Protein AF-A0A4S5CDU7-F1 (afdb_monomer_lite)

pLDDT: mean 71.33, std 17.52, range [39.66, 90.88]

Organism: Aeromonas veronii (NCBI:txid654)

Radius of gyration: 19.77 Å; chains: 1; bounding box: 52×55×25 Å

Secondary structure (DSSP, 8-state):
--HHHHHHHHHHHHHHTTS-HHHHHHHHHHHHHHHS-HHHHHHHHHHTT---GGGTTS------------------PPP-

Structure (mmCIF, N/CA/C/O backbone):
data_AF-A0A4S5CDU7-F1
#
_entry.id   AF-A0A4S5CDU7-F1
#
loop_
_atom_site.group_PDB
_atom_site.id
_atom_site.type_symbol
_atom_site.label_atom_id
_atom_site.label_alt_id
_atom_site.label_comp_id
_atom_site.label_asym_id
_atom_site.label_entity_id
_atom_site.label_seq_id
_atom_site.pdbx_PDB_ins_code
_atom_site.Cartn_x
_atom_site.Cartn_y
_atom_site.Cartn_z
_atom_site.occupancy
_atom_site.B_iso_or_equiv
_atom_site.auth_seq_id
_atom_site.auth_comp_id
_atom_site.auth_a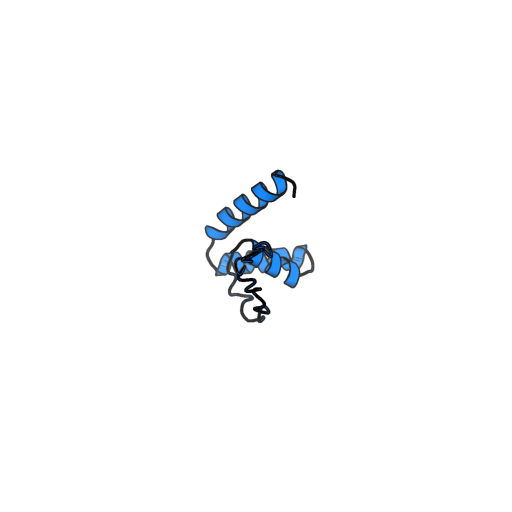sym_id
_atom_site.auth_atom_id
_atom_site.pdbx_PDB_model_num
ATOM 1 N N . MET A 1 1 ? -18.691 -1.511 5.804 1.00 57.78 1 MET A N 1
ATOM 2 C CA . MET A 1 1 ? -17.696 -0.565 5.240 1.00 57.78 1 MET A CA 1
ATOM 3 C C . MET A 1 1 ? -18.425 0.391 4.312 1.00 57.78 1 MET A C 1
ATOM 5 O O . MET A 1 1 ? -19.296 -0.069 3.591 1.00 57.78 1 MET A O 1
ATOM 9 N N . SER A 1 2 ? -18.105 1.687 4.339 1.00 70.88 2 SER A N 1
ATOM 10 C CA . SER A 1 2 ? -18.705 2.665 3.416 1.00 70.88 2 SER A CA 1
ATOM 11 C C . SER A 1 2 ? -18.231 2.421 1.975 1.00 70.88 2 SER A C 1
ATOM 13 O O . SER A 1 2 ? -17.057 2.109 1.761 1.00 70.88 2 SER A O 1
ATOM 15 N N . THR A 1 3 ? -19.114 2.581 0.988 1.00 77.44 3 THR A N 1
ATOM 16 C CA . THR A 1 3 ? -18.824 2.466 -0.456 1.00 77.44 3 THR A CA 1
ATOM 17 C C . THR A 1 3 ? -17.683 3.384 -0.895 1.00 77.44 3 THR A C 1
ATOM 19 O O . THR A 1 3 ? -16.844 2.979 -1.699 1.00 77.44 3 THR A O 1
ATOM 22 N N . ALA A 1 4 ? -17.569 4.573 -0.296 1.00 79.50 4 ALA A N 1
ATOM 23 C CA . ALA A 1 4 ? -16.462 5.497 -0.546 1.00 79.50 4 ALA A CA 1
ATOM 24 C C . ALA A 1 4 ? -15.094 4.898 -0.165 1.00 79.50 4 ALA A C 1
ATOM 26 O O . ALA A 1 4 ? -14.115 5.057 -0.888 1.00 79.50 4 ALA A O 1
ATOM 27 N N . ALA A 1 5 ? -15.027 4.141 0.936 1.00 79.56 5 ALA A N 1
ATOM 28 C CA . ALA A 1 5 ? -13.787 3.507 1.382 1.00 79.56 5 ALA A CA 1
ATOM 29 C C . ALA A 1 5 ? -13.363 2.350 0.465 1.00 79.56 5 ALA A C 1
ATOM 31 O O . ALA A 1 5 ? -12.170 2.098 0.306 1.00 79.56 5 ALA A O 1
ATOM 32 N N . VAL A 1 6 ? -14.325 1.647 -0.138 1.00 78.25 6 VAL A N 1
ATOM 33 C CA . VAL A 1 6 ? -14.048 0.591 -1.122 1.00 78.25 6 VAL A CA 1
ATOM 34 C C . VAL A 1 6 ? -13.506 1.206 -2.412 1.00 78.25 6 VAL A C 1
ATOM 36 O O . VAL A 1 6 ? -12.458 0.778 -2.889 1.00 78.25 6 VAL A O 1
ATOM 39 N N . LEU A 1 7 ? -14.153 2.257 -2.924 1.00 80.56 7 LEU A N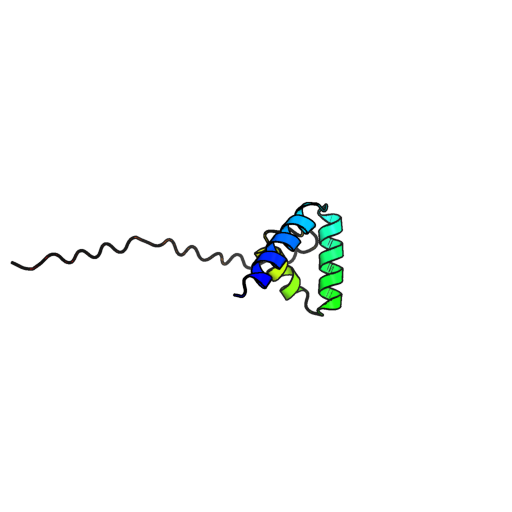 1
ATOM 40 C CA . LEU A 1 7 ? -13.712 2.957 -4.134 1.00 80.56 7 LEU A CA 1
ATOM 41 C C . LEU A 1 7 ? -12.300 3.536 -3.984 1.00 80.56 7 LEU A C 1
ATOM 43 O O . LEU A 1 7 ? -11.458 3.302 -4.849 1.00 80.56 7 LEU A O 1
ATOM 47 N N . SER A 1 8 ? -11.997 4.199 -2.863 1.00 81.88 8 SER A N 1
ATOM 48 C CA . SER A 1 8 ? -10.650 4.730 -2.616 1.00 81.88 8 SER A CA 1
ATOM 49 C C . SER A 1 8 ? -9.577 3.640 -2.591 1.00 81.88 8 SER A C 1
ATOM 51 O O . SER A 1 8 ? -8.488 3.845 -3.120 1.00 81.88 8 SER A O 1
ATOM 53 N N . LYS A 1 9 ? -9.872 2.458 -2.030 1.00 82.12 9 LYS A N 1
ATOM 54 C CA . LYS A 1 9 ? -8.935 1.320 -2.037 1.00 82.12 9 LYS A CA 1
ATOM 55 C C . LYS A 1 9 ? -8.678 0.801 -3.449 1.00 82.12 9 LYS A C 1
ATOM 57 O O . LYS A 1 9 ? -7.527 0.563 -3.797 1.00 82.12 9 LYS A O 1
ATOM 62 N N . VAL A 1 10 ? -9.725 0.669 -4.265 1.00 81.12 10 VAL A N 1
ATOM 63 C CA . VAL A 1 10 ? -9.610 0.207 -5.658 1.00 81.12 10 VAL A CA 1
ATOM 64 C C . VAL A 1 10 ? -8.796 1.190 -6.502 1.00 81.12 10 VAL A C 1
ATOM 66 O O . VAL A 1 10 ? -7.923 0.769 -7.261 1.00 81.12 10 VAL A O 1
ATOM 69 N N . VAL A 1 11 ? -9.035 2.495 -6.346 1.00 84.75 11 VAL A N 1
ATOM 70 C CA . VAL A 1 11 ? -8.260 3.535 -7.041 1.00 84.75 11 VAL A CA 1
ATOM 71 C C . VAL A 1 11 ? -6.798 3.505 -6.598 1.00 84.75 11 VAL A C 1
ATOM 73 O O . VAL A 1 11 ? -5.918 3.456 -7.452 1.00 84.75 11 VAL A O 1
ATOM 76 N N . CYS A 1 12 ? -6.525 3.453 -5.289 1.00 85.50 12 CYS A N 1
ATOM 77 C CA . CYS A 1 12 ? -5.156 3.338 -4.782 1.00 85.50 12 CYS A CA 1
ATOM 78 C C . CYS A 1 12 ? -4.441 2.092 -5.313 1.00 85.50 12 CYS A C 1
ATOM 80 O O . CYS A 1 12 ? -3.301 2.202 -5.752 1.00 85.50 12 CYS A O 1
ATOM 82 N N . ALA A 1 13 ? -5.095 0.927 -5.321 1.00 82.94 13 ALA A N 1
ATOM 83 C CA . ALA A 1 13 ? -4.502 -0.302 -5.846 1.00 82.94 13 ALA A CA 1
ATOM 84 C C . ALA A 1 13 ? -4.153 -0.176 -7.338 1.00 82.94 13 ALA A C 1
ATOM 86 O O . ALA A 1 13 ? -3.048 -0.529 -7.738 1.00 82.94 13 ALA A O 1
ATOM 87 N N . ARG A 1 14 ? -5.049 0.398 -8.156 1.00 83.94 14 ARG A N 1
ATOM 88 C CA . ARG A 1 14 ? -4.783 0.645 -9.585 1.00 83.94 14 ARG A CA 1
ATOM 89 C C . ARG A 1 14 ? -3.627 1.610 -9.817 1.00 83.94 14 ARG A C 1
ATOM 91 O O . ARG A 1 14 ? -2.809 1.372 -10.696 1.00 83.94 14 ARG A O 1
ATOM 98 N N . VAL A 1 15 ? -3.573 2.692 -9.044 1.00 87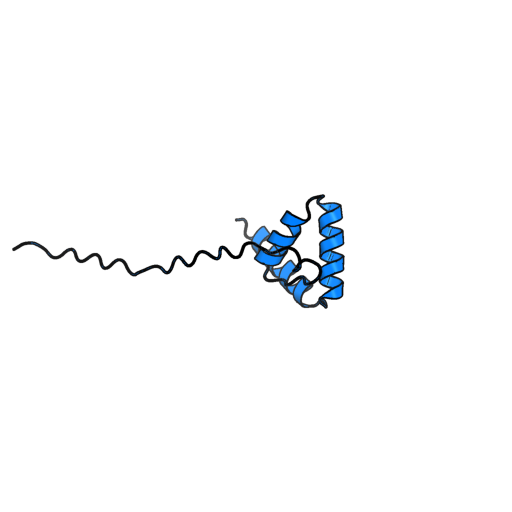.00 15 VAL A N 1
ATOM 99 C CA . VAL A 1 15 ? -2.491 3.675 -9.141 1.00 87.00 15 VAL A CA 1
ATOM 100 C C . VAL A 1 15 ? -1.164 3.018 -8.770 1.00 87.00 15 VAL A C 1
ATOM 102 O O . VAL A 1 15 ? -0.208 3.114 -9.531 1.00 87.00 15 VAL A O 1
ATOM 105 N N . LEU A 1 16 ? -1.117 2.278 -7.660 1.00 84.44 16 LEU A N 1
ATOM 106 C CA . LEU A 1 16 ? 0.090 1.581 -7.212 1.00 84.44 16 LEU A CA 1
ATOM 107 C C . LEU A 1 16 ? 0.548 0.494 -8.191 1.00 84.44 16 LEU A C 1
ATOM 109 O O . LEU A 1 16 ? 1.746 0.358 -8.404 1.00 84.44 16 LEU A O 1
ATOM 113 N N . ALA A 1 17 ? -0.380 -0.205 -8.850 1.00 81.62 17 ALA A N 1
ATOM 114 C CA . ALA A 1 17 ? -0.063 -1.205 -9.871 1.00 81.62 17 ALA A CA 1
ATOM 115 C C . ALA A 1 17 ? 0.611 -0.627 -11.131 1.00 81.62 17 ALA A C 1
ATOM 117 O O . ALA A 1 17 ? 1.178 -1.382 -11.915 1.00 81.62 17 ALA A O 1
ATOM 118 N N . SER A 1 18 ? 0.546 0.692 -11.346 1.00 83.75 18 SER A N 1
ATOM 119 C CA . SER A 1 18 ? 1.218 1.356 -12.473 1.00 83.75 18 SER A CA 1
ATOM 120 C C . SER A 1 18 ? 2.676 1.735 -12.189 1.00 83.75 18 SER A C 1
ATOM 122 O O . SER A 1 18 ? 3.398 2.116 -13.109 1.00 83.75 18 SER A O 1
ATOM 124 N N . PHE A 1 19 ? 3.115 1.633 -10.931 1.00 85.44 19 PHE A N 1
ATOM 125 C CA . PHE A 1 19 ? 4.477 1.957 -10.517 1.00 85.44 19 PHE A CA 1
ATOM 126 C C . PHE A 1 19 ? 5.381 0.728 -10.513 1.00 85.44 19 PHE A C 1
ATOM 128 O O . PHE A 1 19 ? 4.943 -0.398 -10.282 1.00 85.44 19 PHE A O 1
ATOM 135 N N . CYS A 1 20 ? 6.676 0.962 -10.717 1.00 85.75 20 CYS A N 1
ATOM 136 C CA . CYS A 1 20 ? 7.680 -0.073 -10.521 1.00 85.75 20 CYS A CA 1
ATOM 137 C C . CYS A 1 20 ? 7.921 -0.339 -9.025 1.00 85.75 20 CYS A C 1
ATOM 139 O O . CYS A 1 20 ? 7.661 0.503 -8.162 1.00 85.75 20 CYS A O 1
ATOM 141 N N . GLU A 1 21 ? 8.483 -1.503 -8.711 1.00 81.25 21 GLU A N 1
ATOM 142 C CA . GLU A 1 21 ? 8.743 -1.946 -7.335 1.00 81.25 21 GLU A CA 1
ATOM 143 C C . GLU A 1 21 ? 9.593 -0.964 -6.509 1.00 81.25 21 GLU A C 1
ATOM 145 O O . GLU A 1 21 ? 9.365 -0.778 -5.307 1.00 81.25 21 GLU A O 1
ATOM 150 N N . ALA A 1 22 ? 10.555 -0.293 -7.150 1.00 84.19 22 ALA A N 1
ATOM 151 C CA . ALA A 1 22 ? 11.404 0.706 -6.503 1.00 84.19 22 ALA A CA 1
ATOM 152 C C . ALA A 1 22 ? 10.609 1.952 -6.076 1.00 84.19 22 ALA A C 1
ATOM 154 O O . ALA A 1 22 ? 10.867 2.524 -5.014 1.00 84.19 22 ALA A O 1
ATOM 155 N N . ASP A 1 23 ? 9.622 2.360 -6.871 1.00 87.56 23 ASP A N 1
ATOM 156 C CA . ASP A 1 23 ? 8.774 3.509 -6.562 1.00 87.56 23 ASP A CA 1
ATOM 157 C C . ASP A 1 23 ? 7.731 3.161 -5.503 1.00 87.56 23 ASP A C 1
ATOM 159 O O . ASP A 1 23 ? 7.543 3.934 -4.562 1.00 87.56 23 ASP A O 1
ATOM 163 N N . ILE A 1 24 ? 7.135 1.965 -5.576 1.00 86.81 24 ILE A N 1
ATOM 164 C CA . ILE A 1 24 ? 6.238 1.444 -4.532 1.00 86.81 24 ILE A CA 1
ATOM 165 C C . ILE A 1 24 ? 6.954 1.439 -3.176 1.00 86.81 24 ILE A C 1
ATOM 167 O O . ILE A 1 24 ? 6.394 1.885 -2.175 1.00 86.81 24 ILE A O 1
ATOM 171 N N . SER A 1 25 ? 8.222 1.029 -3.155 1.00 85.75 25 SER A N 1
ATOM 172 C CA . SER A 1 25 ? 9.052 1.016 -1.948 1.00 85.75 25 SER A CA 1
ATOM 173 C C . SER A 1 25 ? 9.257 2.412 -1.351 1.00 85.75 25 SER A C 1
ATOM 175 O O . SER A 1 25 ? 9.063 2.607 -0.150 1.00 85.75 25 SER A O 1
ATOM 177 N N . LYS A 1 26 ? 9.563 3.419 -2.182 1.00 88.81 26 LYS A N 1
ATOM 178 C CA . LYS A 1 26 ? 9.688 4.821 -1.737 1.00 88.81 26 LYS A CA 1
ATOM 179 C C . LYS A 1 26 ? 8.358 5.389 -1.241 1.00 88.81 26 LYS A C 1
ATOM 181 O O . LYS A 1 26 ? 8.328 6.127 -0.255 1.00 88.81 26 LYS A O 1
ATOM 186 N N . ILE A 1 27 ? 7.255 5.056 -1.915 1.00 88.88 27 ILE A N 1
ATOM 187 C CA . ILE A 1 27 ? 5.904 5.471 -1.518 1.00 88.88 27 ILE A CA 1
ATOM 188 C C . ILE A 1 27 ? 5.557 4.867 -0.153 1.00 88.88 27 ILE A C 1
ATOM 190 O O . ILE A 1 27 ? 5.105 5.592 0.733 1.00 88.88 27 ILE A O 1
ATOM 194 N N . ALA A 1 28 ? 5.823 3.574 0.043 1.00 88.00 28 ALA A N 1
ATOM 195 C CA . ALA A 1 28 ? 5.607 2.876 1.303 1.00 88.00 28 ALA A CA 1
ATOM 196 C C . ALA A 1 28 ? 6.462 3.459 2.440 1.00 88.00 28 ALA A C 1
ATOM 198 O O . ALA A 1 28 ? 5.937 3.715 3.521 1.00 88.00 28 ALA A O 1
ATOM 199 N N . GLU A 1 29 ? 7.744 3.755 2.200 1.00 88.81 29 GLU A N 1
ATOM 200 C CA . GLU A 1 29 ? 8.606 4.435 3.177 1.00 88.81 29 GLU A CA 1
ATOM 201 C C . GLU A 1 29 ? 8.074 5.814 3.569 1.00 88.81 29 GLU A C 1
ATOM 203 O O . GLU A 1 29 ? 8.052 6.172 4.750 1.00 88.81 29 GLU A 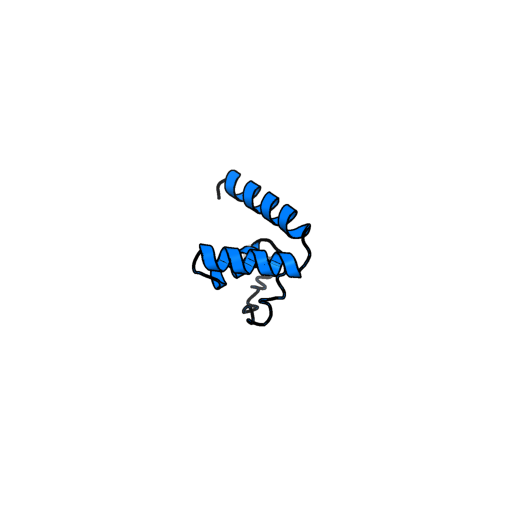O 1
ATOM 208 N N . ARG A 1 30 ? 7.633 6.606 2.588 1.00 90.88 30 ARG A N 1
ATOM 209 C CA . ARG A 1 30 ? 7.085 7.939 2.843 1.00 90.88 30 ARG A CA 1
ATOM 210 C C . ARG A 1 30 ? 5.773 7.859 3.618 1.00 90.88 30 ARG A C 1
ATOM 212 O O . ARG A 1 30 ? 5.599 8.603 4.580 1.00 90.88 30 ARG A O 1
ATOM 219 N N . ALA A 1 31 ? 4.889 6.936 3.247 1.00 88.50 31 ALA A N 1
ATOM 220 C CA . ALA A 1 31 ? 3.649 6.680 3.968 1.00 88.50 31 ALA A CA 1
ATOM 221 C C . ALA A 1 31 ? 3.923 6.220 5.409 1.00 88.50 31 ALA A C 1
ATOM 223 O O . ALA A 1 31 ? 3.306 6.736 6.335 1.00 88.50 31 ALA A O 1
ATOM 224 N N . ALA A 1 32 ? 4.897 5.329 5.619 1.00 88.81 32 ALA A N 1
ATOM 225 C CA . ALA A 1 32 ? 5.302 4.878 6.948 1.00 88.81 32 ALA A CA 1
ATOM 226 C C . ALA A 1 32 ? 5.813 6.037 7.816 1.00 88.81 32 ALA A C 1
ATOM 228 O O . ALA A 1 32 ? 5.414 6.149 8.971 1.00 88.81 32 ALA A O 1
ATOM 229 N N . LYS A 1 33 ? 6.627 6.944 7.257 1.00 90.69 33 LYS A N 1
ATOM 230 C CA . LYS A 1 33 ? 7.087 8.154 7.965 1.00 90.69 33 LYS A CA 1
ATOM 231 C C . LYS A 1 33 ? 5.939 9.100 8.323 1.00 90.69 33 LYS A C 1
ATOM 233 O O . LYS A 1 33 ? 5.964 9.691 9.393 1.00 90.69 33 LYS A O 1
ATOM 238 N N . MET A 1 34 ? 4.946 9.246 7.444 1.00 90.06 34 MET A N 1
ATOM 239 C CA . MET A 1 34 ? 3.787 10.116 7.686 1.00 90.06 34 MET A CA 1
ATOM 240 C C . MET A 1 34 ? 2.829 9.549 8.734 1.00 90.06 34 MET A C 1
ATOM 242 O O . MET A 1 34 ? 2.296 10.298 9.545 1.00 90.06 34 MET A O 1
ATOM 246 N N . VAL A 1 35 ? 2.591 8.238 8.702 1.00 89.00 35 VAL A N 1
ATOM 247 C CA . VAL A 1 35 ? 1.701 7.555 9.651 1.00 89.00 35 VAL A CA 1
ATOM 248 C C . VAL A 1 35 ? 2.409 7.309 10.989 1.00 89.00 35 VAL A C 1
ATOM 250 O O . VAL A 1 35 ? 1.748 7.215 12.018 1.00 89.00 35 VAL A O 1
ATOM 253 N N . GLY A 1 36 ? 3.741 7.206 10.983 1.00 90.19 36 GLY A N 1
ATOM 254 C CA . GLY A 1 36 ? 4.542 6.806 12.142 1.00 90.19 36 GLY A CA 1
ATOM 255 C C . GLY A 1 36 ? 4.481 5.303 12.437 1.00 90.19 36 GLY A C 1
ATOM 256 O O . GLY A 1 36 ? 5.025 4.859 13.440 1.00 90.19 36 GLY A O 1
ATOM 257 N N . ASP A 1 37 ? 3.831 4.521 11.571 1.00 86.31 37 ASP A N 1
ATOM 258 C CA . ASP A 1 37 ? 3.596 3.090 11.754 1.00 86.31 37 ASP A CA 1
ATOM 259 C C . ASP A 1 37 ? 3.828 2.354 10.431 1.00 86.31 37 ASP A C 1
ATOM 261 O O . ASP A 1 37 ? 3.014 2.377 9.501 1.00 86.31 37 ASP A O 1
ATOM 265 N N . LYS A 1 38 ? 4.999 1.729 10.346 1.00 84.50 38 LYS A N 1
ATOM 266 C CA . LYS A 1 38 ? 5.459 1.005 9.165 1.00 84.50 38 LYS A CA 1
ATOM 267 C C . LYS A 1 38 ? 4.668 -0.285 8.947 1.00 84.50 38 LYS A C 1
ATOM 269 O O . LYS A 1 38 ? 4.263 -0.558 7.818 1.00 84.50 38 LYS A O 1
ATOM 274 N N . ASP A 1 39 ? 4.412 -1.052 10.002 1.00 84.81 39 ASP A N 1
ATOM 275 C CA . ASP A 1 39 ? 3.708 -2.333 9.920 1.00 84.81 39 ASP A CA 1
ATOM 276 C C . ASP A 1 39 ? 2.268 -2.153 9.443 1.00 84.81 39 ASP A C 1
ATOM 278 O O . ASP A 1 39 ? 1.789 -2.896 8.582 1.00 84.81 39 ASP A O 1
ATOM 282 N N . ARG A 1 40 ? 1.587 -1.101 9.906 1.00 85.50 40 ARG A N 1
ATOM 283 C CA . ARG A 1 40 ? 0.230 -0.780 9.451 1.00 85.50 40 ARG A CA 1
ATOM 284 C C . ARG A 1 40 ? 0.168 -0.422 7.967 1.00 85.50 40 ARG A C 1
ATOM 286 O O . ARG A 1 40 ? -0.789 -0.805 7.283 1.00 85.50 40 ARG A O 1
ATOM 293 N N . VAL A 1 41 ? 1.167 0.295 7.452 1.00 87.44 41 VAL A N 1
ATOM 294 C CA . VAL A 1 41 ? 1.263 0.610 6.017 1.00 87.44 41 VAL A CA 1
ATOM 295 C C . VAL A 1 41 ? 1.480 -0.668 5.206 1.00 87.44 41 VAL A C 1
ATOM 297 O O . VAL A 1 41 ? 0.772 -0.881 4.223 1.00 87.44 41 VAL A O 1
ATOM 300 N N . LEU A 1 42 ? 2.355 -1.568 5.658 1.00 83.94 42 LEU A N 1
ATOM 301 C CA . LEU A 1 42 ? 2.608 -2.849 4.989 1.00 83.94 42 LEU A CA 1
ATOM 302 C C . LEU A 1 42 ? 1.390 -3.768 4.982 1.00 83.94 42 LEU A C 1
ATOM 304 O O . LEU A 1 42 ? 1.023 -4.290 3.932 1.00 83.94 42 LEU A O 1
ATOM 308 N N . GLN A 1 43 ? 0.701 -3.906 6.114 1.00 84.75 43 GLN A N 1
ATOM 309 C CA . GLN A 1 43 ? -0.552 -4.660 6.168 1.00 84.75 43 GLN A CA 1
ATOM 310 C C . GLN A 1 43 ? -1.611 -4.075 5.229 1.00 84.75 43 GLN A C 1
ATOM 312 O O . GLN A 1 43 ? -2.411 -4.814 4.657 1.00 84.75 43 GLN A O 1
ATOM 317 N N . THR A 1 44 ? -1.639 -2.750 5.069 1.00 86.31 44 THR A N 1
ATOM 318 C CA . THR A 1 44 ? -2.582 -2.087 4.162 1.00 86.31 44 THR A CA 1
ATOM 319 C C . THR A 1 44 ? -2.231 -2.364 2.703 1.00 86.31 44 THR A C 1
ATOM 321 O O . THR A 1 44 ? -3.126 -2.699 1.935 1.00 86.31 44 THR A O 1
ATOM 324 N N . LEU A 1 45 ? -0.953 -2.294 2.328 1.00 84.88 45 LEU A N 1
ATOM 325 C CA . LEU A 1 45 ? -0.491 -2.644 0.981 1.00 84.88 45 LEU A CA 1
ATOM 326 C C . LEU A 1 45 ? -0.747 -4.122 0.656 1.00 84.88 45 LEU A C 1
ATOM 328 O O . LEU A 1 45 ? -1.285 -4.420 -0.408 1.00 84.88 45 LEU A O 1
ATOM 332 N N . GLY A 1 46 ? -0.493 -5.027 1.605 1.00 83.25 46 GLY A N 1
ATOM 333 C CA . GLY A 1 46 ? -0.816 -6.449 1.467 1.00 83.25 46 GLY A CA 1
ATOM 334 C C . GLY A 1 46 ? -2.316 -6.697 1.273 1.00 83.25 46 GLY A C 1
ATOM 335 O O . GLY A 1 46 ? -2.711 -7.430 0.372 1.00 83.25 46 GLY A O 1
ATOM 336 N N . LYS A 1 47 ? -3.179 -6.004 2.032 1.00 83.69 47 LYS A N 1
ATOM 337 C CA . LYS A 1 47 ? -4.645 -6.040 1.840 1.00 83.69 47 LYS A CA 1
ATOM 338 C C . LYS A 1 47 ? -5.099 -5.484 0.486 1.00 83.69 47 LYS A C 1
ATOM 340 O O . LYS A 1 47 ? -6.202 -5.801 0.050 1.00 83.69 47 LYS A O 1
ATOM 345 N N . LEU A 1 48 ? -4.291 -4.635 -0.150 1.00 81.94 48 LEU A N 1
ATOM 346 C CA . LEU A 1 48 ? -4.533 -4.102 -1.492 1.00 81.94 48 LEU A CA 1
ATOM 347 C C . LEU A 1 48 ? -3.937 -4.986 -2.601 1.00 81.94 48 LEU A C 1
ATOM 349 O O . LEU A 1 48 ? -4.141 -4.677 -3.772 1.00 81.94 48 LEU A O 1
ATOM 353 N N . GLY A 1 49 ? -3.221 -6.063 -2.255 1.00 80.31 49 GLY A N 1
ATOM 354 C CA . GLY A 1 49 ? -2.550 -6.939 -3.217 1.00 80.31 49 GLY A CA 1
ATOM 355 C C . GLY A 1 49 ? -1.317 -6.311 -3.873 1.00 80.31 49 GLY A C 1
ATOM 356 O O . GLY A 1 49 ? -0.918 -6.742 -4.950 1.00 80.31 49 GLY A O 1
ATOM 357 N N . VAL A 1 50 ? -0.727 -5.281 -3.259 1.00 79.75 50 VAL A N 1
ATOM 358 C CA . VAL A 1 50 ? 0.458 -4.590 -3.783 1.00 79.75 50 VAL A CA 1
ATOM 359 C C . VAL A 1 50 ? 1.708 -5.187 -3.140 1.00 79.75 50 VAL A C 1
ATOM 361 O O . VAL A 1 50 ? 1.916 -5.040 -1.933 1.00 79.75 50 VAL A O 1
ATOM 364 N N . ALA A 1 51 ? 2.543 -5.848 -3.943 1.00 70.88 51 ALA A N 1
ATOM 365 C CA . ALA A 1 51 ? 3.834 -6.362 -3.497 1.00 70.88 51 ALA A CA 1
ATOM 366 C C . ALA A 1 51 ? 4.829 -5.208 -3.293 1.00 70.88 51 ALA A C 1
ATOM 368 O O . ALA A 1 51 ? 4.928 -4.302 -4.122 1.00 70.88 51 ALA A O 1
ATOM 369 N N . CYS A 1 52 ? 5.557 -5.224 -2.175 1.00 68.81 52 CYS A N 1
ATOM 370 C CA . CYS A 1 52 ? 6.543 -4.199 -1.843 1.00 68.81 52 CYS A CA 1
ATOM 371 C C . CYS A 1 52 ? 7.864 -4.856 -1.396 1.00 68.81 52 CYS A C 1
ATOM 373 O O . CYS A 1 52 ? 8.050 -5.113 -0.201 1.00 68.81 52 CYS A O 1
ATOM 375 N N . PRO A 1 53 ? 8.805 -5.105 -2.324 1.00 62.31 53 PRO A N 1
ATOM 376 C CA . PRO A 1 53 ? 9.992 -5.921 -2.057 1.00 62.31 53 PRO A CA 1
ATOM 377 C C . PRO A 1 53 ? 10.992 -5.283 -1.086 1.00 62.31 53 PRO A C 1
ATOM 379 O O . PRO A 1 53 ? 11.705 -6.000 -0.385 1.00 62.31 53 PRO A O 1
ATOM 382 N N . ALA A 1 54 ? 11.005 -3.950 -0.932 1.00 59.88 54 ALA A N 1
ATOM 383 C CA . ALA A 1 54 ? 11.832 -3.294 0.092 1.00 59.88 54 ALA A CA 1
ATOM 384 C C . ALA A 1 54 ? 11.498 -3.727 1.530 1.00 59.88 54 ALA A C 1
ATOM 386 O O . ALA A 1 54 ? 12.301 -3.519 2.442 1.00 59.88 54 ALA A O 1
ATOM 387 N N . PHE A 1 55 ? 10.337 -4.350 1.743 1.00 55.62 55 PHE A N 1
ATOM 388 C CA . PHE A 1 55 ? 9.883 -4.782 3.058 1.00 55.62 55 PHE A CA 1
ATOM 389 C C . PHE A 1 55 ? 9.614 -6.286 3.173 1.00 55.62 55 PHE A C 1
ATOM 391 O O . PHE A 1 55 ? 9.352 -6.751 4.278 1.00 55.62 55 PHE A O 1
ATOM 398 N N . GLU A 1 56 ? 9.793 -7.065 2.099 1.00 53.94 56 GLU A N 1
ATOM 399 C CA . GLU A 1 56 ? 9.679 -8.536 2.115 1.00 53.94 56 GLU A CA 1
ATOM 400 C C . GLU A 1 56 ? 10.735 -9.234 2.989 1.00 53.94 56 GLU A C 1
ATOM 402 O O . GLU A 1 56 ? 10.585 -10.403 3.338 1.00 53.94 56 GLU A O 1
ATOM 407 N N . LYS A 1 57 ? 11.782 -8.522 3.433 1.00 49.00 57 LYS A N 1
ATOM 408 C CA . LYS A 1 57 ? 12.715 -9.048 4.447 1.00 49.00 57 LYS A CA 1
ATOM 409 C C . LYS A 1 57 ? 12.131 -9.088 5.864 1.00 49.00 57 LYS A C 1
ATOM 411 O O . LYS A 1 57 ? 12.709 -9.748 6.725 1.00 49.00 57 LYS A O 1
ATOM 416 N N . SER A 1 58 ? 10.993 -8.441 6.117 1.00 47.59 58 SER A N 1
ATOM 417 C CA . SER A 1 58 ? 10.196 -8.691 7.319 1.00 47.59 58 SER A CA 1
ATOM 418 C C . SER A 1 58 ? 9.181 -9.775 6.987 1.00 47.59 58 SER A C 1
ATOM 420 O O . SER A 1 58 ? 8.161 -9.489 6.370 1.00 47.59 58 SER A O 1
ATOM 422 N N . LYS A 1 59 ? 9.479 -11.019 7.388 1.00 42.56 59 LYS A N 1
ATOM 423 C CA . LYS A 1 59 ? 8.544 -12.155 7.389 1.00 42.56 59 LYS A CA 1
ATOM 424 C C . LYS A 1 59 ? 7.148 -11.685 7.811 1.00 42.56 59 LYS A C 1
ATOM 426 O O . LYS A 1 59 ? 6.895 -11.477 8.996 1.00 42.56 59 LYS A O 1
ATOM 431 N N . LEU A 1 60 ? 6.246 -11.543 6.846 1.00 39.66 60 LEU A N 1
ATOM 432 C CA . LEU A 1 60 ? 4.819 -11.522 7.120 1.00 39.66 60 LEU A CA 1
ATOM 433 C C . LEU A 1 60 ? 4.466 -12.908 7.679 1.00 39.66 60 LEU A C 1
ATOM 435 O O . LEU A 1 60 ? 4.804 -13.909 7.035 1.00 39.66 60 LEU A O 1
ATOM 439 N N . PRO A 1 61 ? 3.841 -13.016 8.866 1.00 42.66 61 PRO A N 1
ATOM 440 C CA . PRO A 1 61 ? 3.335 -14.293 9.333 1.00 42.66 61 PRO A CA 1
ATOM 441 C C . PRO A 1 61 ? 2.291 -14.761 8.322 1.00 42.66 61 PRO A C 1
ATOM 443 O O . PRO A 1 61 ? 1.237 -14.152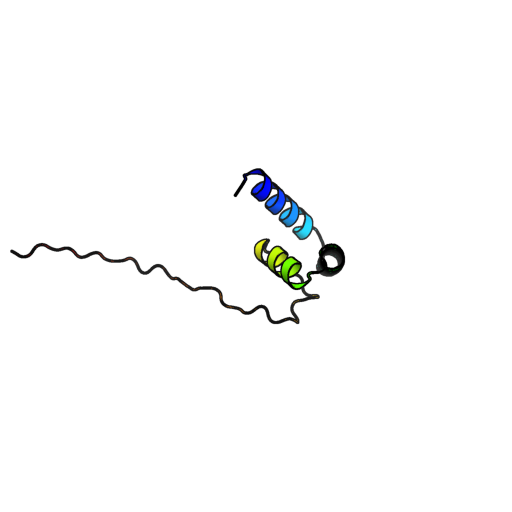 8.139 1.00 42.66 61 PRO A O 1
ATOM 446 N N . THR A 1 62 ? 2.646 -15.819 7.603 1.00 46.66 62 THR A N 1
ATOM 447 C CA . THR A 1 62 ? 1.757 -16.526 6.690 1.00 46.66 62 THR A CA 1
ATOM 448 C C . THR A 1 62 ? 0.816 -17.370 7.541 1.00 46.66 62 THR A C 1
ATOM 450 O O . THR A 1 62 ? 0.963 -18.580 7.627 1.00 46.66 62 THR A O 1
ATOM 453 N N . GLU A 1 63 ? -0.132 -16.728 8.214 1.00 45.78 63 GLU A N 1
ATOM 454 C CA . GLU A 1 63 ? -1.323 -17.409 8.720 1.00 45.78 63 GLU A CA 1
ATOM 455 C C . GLU A 1 63 ? -2.482 -17.024 7.808 1.00 45.78 63 GLU A C 1
ATOM 457 O O . GLU A 1 63 ? -3.338 -16.195 8.110 1.00 45.78 63 GLU A O 1
ATOM 462 N N . MET A 1 64 ? -2.447 -17.598 6.606 1.00 44.38 64 MET A N 1
ATOM 463 C CA . MET A 1 64 ? -3.604 -17.629 5.732 1.00 44.38 64 MET A CA 1
ATOM 464 C C . MET A 1 64 ? -4.478 -18.773 6.240 1.00 44.38 64 MET A C 1
ATOM 466 O O . MET A 1 64 ? -4.168 -19.941 6.018 1.00 44.38 64 MET A O 1
ATOM 470 N N . ASN A 1 65 ? -5.526 -18.419 6.985 1.00 42.72 65 ASN A N 1
ATOM 471 C CA . ASN A 1 65 ? -6.586 -19.332 7.393 1.00 42.72 65 ASN A CA 1
ATOM 472 C C . ASN A 1 65 ? -7.099 -20.093 6.165 1.00 42.72 65 ASN A C 1
ATOM 474 O O . ASN A 1 65 ? -7.847 -19.553 5.351 1.00 42.72 65 ASN A O 1
ATOM 478 N N . ALA A 1 66 ? -6.702 -21.355 6.038 1.00 45.19 66 ALA A N 1
ATOM 479 C CA . ALA A 1 66 ? -7.386 -22.319 5.198 1.00 45.19 66 ALA A CA 1
ATOM 480 C C . ALA A 1 66 ? -8.612 -22.834 5.967 1.00 45.19 66 ALA A C 1
ATOM 482 O O . ALA A 1 66 ? -8.676 -24.000 6.344 1.00 45.19 66 ALA A O 1
ATOM 483 N N . GLU A 1 67 ? -9.598 -21.966 6.209 1.00 42.81 67 GLU A N 1
ATOM 484 C CA . GLU A 1 67 ? -10.959 -22.422 6.503 1.00 42.81 67 GLU A CA 1
ATOM 485 C C . GLU A 1 67 ? -11.569 -22.902 5.182 1.00 42.81 67 GLU A C 1
ATOM 487 O O . GLU A 1 67 ? -12.336 -22.217 4.505 1.00 42.81 67 GLU A O 1
ATOM 492 N N . VAL A 1 68 ? -11.155 -24.101 4.768 1.00 47.34 68 VAL A N 1
ATOM 493 C CA . VAL A 1 68 ? -11.885 -24.877 3.774 1.00 47.34 68 VAL A CA 1
ATOM 494 C C . VAL A 1 68 ? -13.210 -25.228 4.436 1.00 47.34 68 VAL A C 1
ATOM 496 O O . VAL A 1 68 ? -13.271 -26.101 5.297 1.00 47.34 68 VAL A O 1
ATOM 499 N N . ASN A 1 69 ? -14.261 -24.499 4.060 1.00 40.84 69 ASN A N 1
ATOM 500 C CA . ASN A 1 69 ? -15.644 -24.872 4.326 1.00 40.84 69 ASN A CA 1
ATOM 501 C C . ASN A 1 69 ? -15.854 -26.318 3.854 1.00 40.84 69 ASN A C 1
ATOM 503 O O . ASN A 1 69 ? -16.075 -26.567 2.669 1.00 40.84 69 ASN A O 1
ATOM 507 N N . ALA A 1 70 ? -15.770 -27.276 4.774 1.00 48.97 70 ALA A N 1
ATOM 508 C CA . ALA A 1 70 ? -16.335 -28.592 4.553 1.00 48.97 70 ALA A CA 1
ATOM 509 C C . ALA A 1 70 ? -17.857 -28.402 4.430 1.00 48.97 70 ALA A C 1
ATOM 511 O O . ALA A 1 70 ? -18.450 -27.745 5.293 1.00 48.97 70 ALA A O 1
ATOM 512 N N . PRO A 1 71 ? -18.519 -28.920 3.383 1.00 47.78 71 PRO A N 1
ATOM 513 C CA . PRO A 1 71 ? -19.969 -28.936 3.361 1.00 47.78 71 PRO A CA 1
ATOM 514 C C . PRO A 1 71 ? -20.445 -29.766 4.555 1.00 47.78 71 PRO A C 1
ATOM 516 O O . PRO A 1 71 ? -20.188 -30.964 4.649 1.00 47.78 71 PRO A O 1
ATOM 519 N N . HIS A 1 72 ? -21.114 -29.102 5.494 1.00 47.31 72 HIS A N 1
ATOM 520 C CA . HIS A 1 72 ? -21.848 -29.753 6.565 1.00 47.31 72 HIS A CA 1
ATOM 521 C C . HIS A 1 72 ? -22.980 -30.560 5.910 1.00 47.31 72 HIS A C 1
ATOM 523 O O . HIS A 1 72 ? -24.048 -30.024 5.613 1.00 47.31 72 HIS A O 1
ATOM 529 N N . GLU A 1 73 ? -22.759 -31.850 5.652 1.00 49.25 73 GLU A N 1
ATOM 530 C CA . GLU A 1 73 ? -23.855 -32.771 5.367 1.00 49.25 73 GLU A CA 1
ATOM 531 C C . GLU A 1 73 ? -24.679 -32.921 6.647 1.00 49.25 73 GLU A C 1
ATOM 533 O O . GLU A 1 73 ? -24.392 -33.719 7.540 1.00 49.25 73 GLU A O 1
ATOM 538 N N . HIS A 1 74 ? -25.719 -32.100 6.762 1.00 48.34 74 HIS A N 1
ATOM 539 C CA . HIS A 1 74 ? -26.759 -32.267 7.759 1.00 48.34 74 HIS A CA 1
ATOM 540 C C . HIS A 1 74 ? -27.623 -33.463 7.350 1.00 48.34 74 HIS A C 1
ATOM 542 O O . H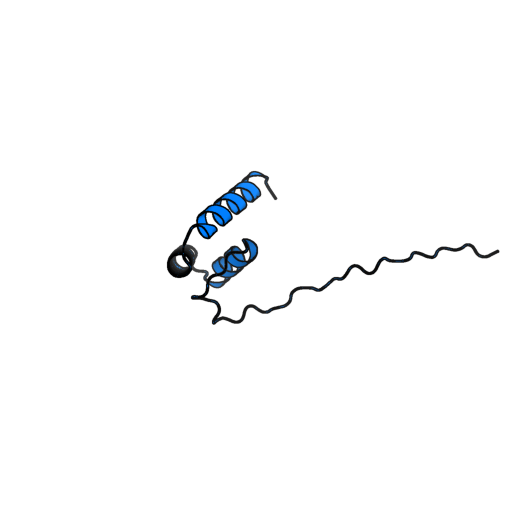IS A 1 74 ? -28.695 -33.318 6.765 1.00 48.34 74 HIS A O 1
ATOM 548 N N . ARG A 1 75 ? -27.135 -34.678 7.620 1.00 49.75 75 ARG A N 1
ATOM 549 C CA . ARG A 1 75 ? -27.911 -35.904 7.425 1.00 49.75 75 ARG A CA 1
ATOM 550 C C . ARG A 1 75 ? -28.880 -36.087 8.594 1.00 49.75 75 ARG A C 1
ATOM 552 O O . ARG A 1 75 ? -28.708 -36.958 9.439 1.00 49.75 75 ARG A O 1
ATOM 559 N N . SER A 1 76 ? -29.913 -35.254 8.623 1.00 58.88 76 SER A N 1
ATOM 560 C CA . SER A 1 76 ? -31.115 -35.488 9.423 1.00 58.88 76 SER A CA 1
ATOM 561 C C . SER A 1 76 ? -32.026 -36.436 8.646 1.00 58.88 76 SER A C 1
ATOM 563 O O . SER A 1 76 ? -32.835 -36.011 7.827 1.00 58.88 76 SER A O 1
ATOM 565 N N . GLY A 1 77 ? -31.841 -37.740 8.859 1.00 53.53 77 GLY A N 1
ATOM 566 C CA . GLY A 1 77 ? -32.768 -38.778 8.405 1.00 53.53 77 GLY A CA 1
ATOM 567 C C . GLY A 1 77 ? -33.660 -39.228 9.569 1.00 53.53 77 GLY A C 1
ATOM 568 O O . GLY A 1 77 ? -33.125 -39.483 10.651 1.00 53.53 77 GLY A O 1
ATOM 569 N N . PRO A 1 78 ? -34.992 -39.304 9.402 1.00 49.75 78 PRO A N 1
ATOM 570 C CA . PRO A 1 78 ? -35.903 -39.649 10.489 1.00 49.75 78 PRO A CA 1
ATOM 571 C C . PRO A 1 78 ? -35.760 -41.120 10.903 1.00 49.75 78 PRO A C 1
ATOM 573 O O . PRO A 1 78 ? -35.674 -42.008 10.058 1.00 49.75 78 PRO A O 1
ATOM 576 N N . LYS A 1 79 ? -35.771 -41.365 12.221 1.00 54.03 79 LYS A N 1
ATOM 577 C CA . LYS A 1 79 ? -36.028 -42.689 12.803 1.00 54.03 79 LYS A CA 1
ATOM 578 C C . LYS A 1 79 ? -37.461 -43.104 12.459 1.00 54.03 79 LYS A C 1
ATOM 580 O O . LYS A 1 79 ? -38.391 -42.458 12.940 1.00 54.03 79 LYS A O 1
ATOM 585 N N . LEU A 1 80 ? -37.606 -44.182 11.695 1.00 50.09 80 LEU A N 1
ATOM 586 C CA . LEU A 1 80 ? -38.778 -45.059 11.656 1.00 50.09 80 LEU A CA 1
ATOM 587 C C . LEU A 1 80 ? -38.281 -46.503 11.642 1.00 50.09 80 LEU A C 1
ATOM 589 O O . LEU A 1 80 ? -37.334 -46.774 10.869 1.00 50.09 80 LEU A O 1
#

Sequence (80 aa):
MSTAAVLSKVVCARVLASFCEADISKIAERAAKMVGDKDRVLQTLGKLGVACPAFEKSKLPTEMNAEVNAPHEHRSGPKL

Foldseek 3Di:
DDPVVVVVLQVVLVVLVVDDLVVNQVVLVVVCVVVVHSVVSVVSCVVSVHDRVVCVVPDDPPPPPPPPPDPPPPPPDDDD